Protein AF-A0A2P6FTT6-F1 (afdb_monomer_lite)

Radius of gyration: 13.04 Å; chains: 1; bounding box: 28×34×29 Å

Sequence (58 aa):
GYNSDDKLQYRGRLDASRKEAGPTNLNRDLFEAMLQISRTGSGPKDQIPSMGCSIKWR

Secondary structure (DSSP, 8-state):
-B-TTS-B---S-SSS--SS---TT---HHHHHHHHHHHHS---S--PPP-SPPP---

Structure (mmCIF, N/CA/C/O backbone):
data_AF-A0A2P6FTT6-F1
#
_entry.id   AF-A0A2P6FTT6-F1
#
loop_
_atom_site.group_PDB
_atom_site.id
_atom_site.type_symbol
_atom_site.label_atom_id
_atom_site.label_alt_id
_atom_site.label_comp_id
_atom_site.label_asym_id
_atom_site.label_entity_id
_atom_site.label_seq_id
_atom_site.pdbx_PDB_ins_code
_atom_site.Cartn_x
_atom_site.Cartn_y
_atom_site.Cartn_z
_atom_site.occupancy
_atom_site.B_iso_or_equiv
_atom_site.auth_seq_id
_atom_site.auth_comp_id
_atom_site.auth_asym_id
_atom_site.auth_atom_id
_atom_site.pdbx_PDB_model_num
ATOM 1 N N . GLY A 1 1 ? -2.174 -0.708 2.669 1.00 96.44 1 GLY A N 1
ATOM 2 C CA . GLY A 1 1 ? -2.693 0.295 3.606 1.00 96.44 1 GLY A CA 1
ATOM 3 C C . GLY A 1 1 ? -3.630 -0.380 4.571 1.00 96.44 1 GLY A C 1
ATOM 4 O O . GLY A 1 1 ? -4.579 -1.008 4.113 1.00 96.44 1 GLY A O 1
ATOM 5 N N . TYR A 1 2 ? -3.326 -0.302 5.861 1.00 98.50 2 TYR A N 1
ATOM 6 C CA . TYR A 1 2 ? -4.238 -0.688 6.937 1.00 98.50 2 TYR A CA 1
ATOM 7 C C . TYR A 1 2 ? -4.995 0.557 7.416 1.00 98.50 2 TYR A C 1
ATOM 9 O O . TYR A 1 2 ? -4.477 1.667 7.282 1.00 98.50 2 TYR A O 1
ATOM 17 N N . ASN A 1 3 ? -6.220 0.383 7.908 1.00 98.44 3 ASN A N 1
ATOM 18 C CA . ASN A 1 3 ? -6.950 1.447 8.603 1.00 98.44 3 ASN A CA 1
ATOM 19 C C . ASN A 1 3 ? -6.629 1.445 10.111 1.00 98.44 3 ASN A C 1
ATOM 21 O O . ASN A 1 3 ? -5.800 0.661 10.563 1.00 98.44 3 ASN A O 1
ATOM 25 N N . SER A 1 4 ? -7.285 2.315 10.885 1.00 98.19 4 SER A N 1
ATOM 26 C CA . SER A 1 4 ? -7.115 2.425 12.346 1.00 98.19 4 SER A CA 1
ATOM 27 C C . SER A 1 4 ? -7.478 1.162 13.131 1.00 98.19 4 SER A C 1
ATOM 29 O O . SER A 1 4 ? -7.103 1.051 14.291 1.00 98.19 4 SER A O 1
ATOM 31 N N . ASP A 1 5 ? -8.203 0.231 12.510 1.00 98.31 5 ASP A N 1
ATOM 32 C CA . ASP A 1 5 ? -8.637 -1.025 13.125 1.00 98.31 5 ASP A CA 1
ATOM 33 C C . ASP A 1 5 ? -7.707 -2.193 12.752 1.00 98.31 5 ASP A C 1
ATOM 35 O O . ASP A 1 5 ? -8.104 -3.354 12.858 1.00 98.31 5 ASP A O 1
ATOM 39 N N . ASP A 1 6 ? -6.524 -1.900 12.202 1.00 98.12 6 ASP A N 1
ATOM 40 C CA . ASP A 1 6 ? -5.574 -2.879 11.663 1.00 98.12 6 ASP A CA 1
ATOM 41 C C . ASP A 1 6 ? -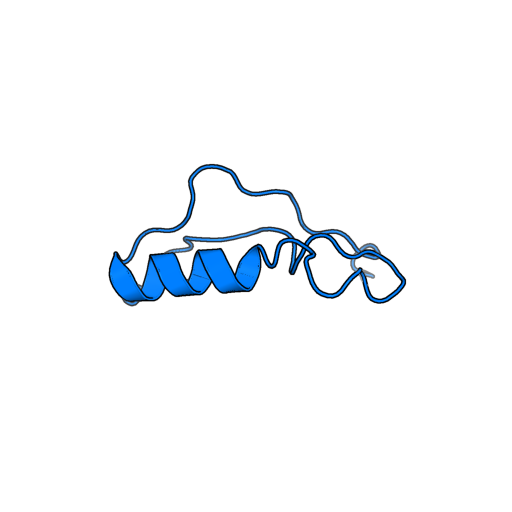6.166 -3.797 10.575 1.00 98.12 6 ASP A C 1
ATOM 43 O O . ASP A 1 6 ? -5.675 -4.897 10.306 1.00 98.12 6 ASP A O 1
ATOM 47 N N . LYS A 1 7 ? -7.206 -3.338 9.866 1.00 98.62 7 LYS A N 1
ATOM 48 C CA . LYS A 1 7 ? -7.810 -4.080 8.748 1.00 98.62 7 LYS A CA 1
ATOM 49 C C . LYS A 1 7 ? -7.178 -3.671 7.430 1.00 98.62 7 LYS A C 1
ATOM 51 O O . LYS A 1 7 ? -7.037 -2.483 7.134 1.00 98.62 7 LYS A O 1
ATOM 56 N N . LEU A 1 8 ? -6.819 -4.659 6.612 1.00 98.44 8 LEU A N 1
ATOM 57 C CA . LEU A 1 8 ? -6.230 -4.416 5.299 1.00 98.44 8 LEU A CA 1
ATOM 58 C C . LEU A 1 8 ? -7.262 -3.765 4.371 1.00 98.44 8 LEU A C 1
ATOM 60 O O . LEU A 1 8 ? -8.289 -4.362 4.067 1.00 98.44 8 LEU A O 1
ATOM 64 N N . GLN A 1 9 ? -6.953 -2.562 3.896 1.00 98.62 9 GLN A N 1
ATOM 65 C CA . GLN A 1 9 ? -7.800 -1.788 2.986 1.00 98.62 9 GLN A CA 1
ATOM 66 C C . GLN A 1 9 ? -7.197 -1.644 1.585 1.00 98.62 9 GLN A C 1
ATOM 68 O O . GLN A 1 9 ? -7.924 -1.495 0.609 1.00 98.62 9 GLN A O 1
ATOM 73 N N . TYR A 1 10 ? -5.867 -1.692 1.468 1.00 98.56 10 TYR A N 1
ATOM 74 C CA . TYR A 1 10 ? -5.177 -1.568 0.183 1.00 98.56 10 TYR A CA 1
ATOM 75 C C 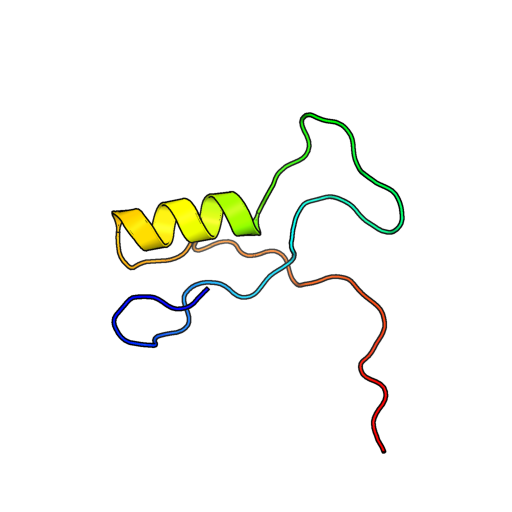. TYR A 1 10 ? -3.998 -2.532 0.060 1.00 98.56 10 TYR A C 1
ATOM 77 O O . TYR A 1 10 ? -3.114 -2.547 0.923 1.00 98.56 10 TYR A O 1
ATOM 85 N N . ARG A 1 11 ? -3.948 -3.272 -1.045 1.00 98.31 11 ARG A N 1
ATOM 86 C CA . ARG A 1 11 ? -2.861 -4.151 -1.465 1.00 98.31 11 ARG A CA 1
ATOM 87 C C . ARG A 1 11 ? -2.738 -4.105 -2.990 1.00 98.31 11 ARG A C 1
ATOM 89 O O . ARG A 1 11 ? -3.397 -4.854 -3.702 1.00 98.31 11 ARG A O 1
ATOM 96 N N . GLY A 1 12 ? -1.835 -3.262 -3.475 1.00 97.31 12 GLY A N 1
ATOM 97 C CA . GLY A 1 12 ? -1.603 -3.078 -4.903 1.00 97.31 12 GLY A CA 1
ATOM 98 C C . GLY A 1 12 ? -0.231 -2.491 -5.203 1.00 97.31 12 GLY A C 1
ATOM 99 O O . GLY A 1 12 ? 0.669 -2.509 -4.359 1.00 97.31 12 GLY A O 1
ATOM 100 N N . ARG A 1 13 ? -0.066 -1.983 -6.423 1.00 97.25 13 ARG A N 1
ATOM 101 C CA . ARG A 1 13 ? 1.132 -1.252 -6.848 1.00 97.25 13 ARG A CA 1
ATOM 102 C C . ARG A 1 13 ? 1.310 0.055 -6.074 1.00 97.25 13 ARG A C 1
ATOM 104 O O . ARG A 1 13 ? 0.372 0.576 -5.471 1.00 97.25 13 ARG A O 1
ATOM 111 N N . LEU A 1 14 ? 2.535 0.572 -6.096 1.00 96.12 14 LEU A N 1
ATOM 112 C CA . LEU A 1 14 ? 2.855 1.881 -5.531 1.00 96.12 14 LEU A CA 1
ATOM 113 C C . LEU A 1 14 ? 2.203 2.992 -6.360 1.00 96.12 14 LEU A C 1
ATOM 115 O O . LEU A 1 14 ? 1.508 3.853 -5.825 1.00 96.12 14 LEU A O 1
ATOM 119 N N . ASP A 1 15 ? 2.428 2.930 -7.666 1.00 96.38 15 ASP A N 1
ATOM 120 C CA . ASP A 1 15 ? 1.955 3.871 -8.665 1.00 96.38 15 ASP A CA 1
ATOM 121 C C . ASP A 1 15 ? 1.989 3.211 -10.062 1.00 96.38 15 ASP A C 1
ATOM 123 O O . ASP A 1 15 ? 2.304 2.023 -10.197 1.00 96.38 15 ASP A O 1
ATOM 127 N N . ALA A 1 16 ? 1.667 3.969 -11.112 1.00 95.31 16 ALA A N 1
ATOM 128 C CA . ALA A 1 16 ? 1.680 3.493 -12.494 1.00 95.31 16 ALA A CA 1
ATOM 129 C C . ALA A 1 16 ? 3.080 3.368 -13.132 1.00 95.31 16 ALA A C 1
ATOM 131 O O . ALA A 1 16 ? 3.168 2.986 -14.303 1.00 95.31 16 ALA A O 1
ATOM 132 N N . SER A 1 17 ? 4.159 3.686 -12.408 1.00 94.31 17 SER A N 1
ATOM 133 C CA . SER A 1 17 ? 5.525 3.536 -12.915 1.00 94.31 17 SER A CA 1
ATOM 134 C C . SER A 1 17 ? 5.962 2.064 -12.957 1.00 94.31 17 SER A C 1
ATOM 136 O O . SER A 1 17 ? 5.300 1.165 -12.428 1.00 94.31 17 SER A O 1
ATOM 138 N N . ARG A 1 18 ? 7.068 1.793 -13.661 1.00 89.38 18 ARG A N 1
ATOM 139 C CA . ARG A 1 18 ? 7.682 0.459 -13.732 1.00 89.38 18 ARG A CA 1
ATOM 140 C C . ARG A 1 18 ? 9.133 0.527 -13.269 1.00 89.38 18 ARG A C 1
ATOM 142 O O . ARG A 1 18 ? 9.393 0.815 -12.111 1.00 89.38 18 ARG A O 1
ATOM 149 N N . LYS A 1 19 ? 10.080 0.197 -14.150 1.00 88.75 19 LYS A N 1
ATOM 150 C CA . LYS A 1 19 ? 11.506 0.192 -13.825 1.00 88.75 19 LYS A CA 1
ATOM 151 C C . LYS A 1 19 ? 12.065 1.613 -13.765 1.00 88.75 19 LYS A C 1
ATOM 153 O O . LYS A 1 19 ? 12.871 1.905 -12.889 1.00 88.75 19 LYS A O 1
ATOM 158 N N . GLU A 1 20 ? 11.654 2.473 -14.694 1.00 91.44 20 GLU A N 1
ATOM 159 C CA . GLU A 1 20 ? 12.007 3.889 -14.678 1.00 91.44 20 GLU A CA 1
ATOM 160 C C . GLU A 1 20 ? 10.942 4.729 -13.964 1.00 91.44 20 GLU A C 1
ATOM 162 O O . GLU A 1 20 ? 9.772 4.338 -13.869 1.00 91.44 20 GLU A O 1
ATOM 167 N N . ALA A 1 21 ? 11.355 5.914 -13.503 1.00 89.31 21 ALA A N 1
ATOM 168 C CA . ALA A 1 21 ? 10.433 6.935 -13.029 1.00 89.31 21 ALA A CA 1
ATOM 169 C C . ALA A 1 21 ? 9.428 7.278 -14.138 1.00 89.31 21 ALA A C 1
ATOM 171 O O . ALA A 1 21 ? 9.807 7.516 -15.286 1.00 89.31 21 ALA A O 1
ATOM 172 N N . GLY A 1 22 ? 8.142 7.281 -13.793 1.00 88.44 22 GLY A N 1
ATOM 173 C CA . GLY A 1 22 ? 7.100 7.660 -14.737 1.00 88.44 22 GLY A CA 1
ATOM 174 C C . GLY A 1 22 ? 6.993 9.181 -14.920 1.00 88.44 22 GLY A C 1
ATOM 175 O O . GLY A 1 22 ? 7.694 9.951 -14.260 1.00 88.44 22 GLY A O 1
ATOM 176 N N . PRO A 1 23 ? 6.082 9.632 -15.795 1.00 91.25 23 PRO A N 1
ATOM 177 C CA . PRO A 1 23 ? 5.821 11.053 -16.001 1.00 91.25 23 PRO A CA 1
ATOM 178 C C . PRO A 1 23 ? 5.246 11.711 -14.737 1.00 91.25 23 PRO A C 1
ATOM 180 O O . PRO A 1 23 ? 4.599 11.063 -13.920 1.00 91.25 23 PRO A O 1
ATOM 183 N N . THR A 1 24 ? 5.421 13.023 -14.578 1.00 89.62 24 THR A N 1
ATOM 184 C CA . THR A 1 24 ? 4.985 13.762 -13.373 1.00 89.62 24 THR A CA 1
ATOM 185 C C . THR A 1 24 ? 3.484 13.669 -13.079 1.00 89.62 24 THR A C 1
ATOM 187 O O .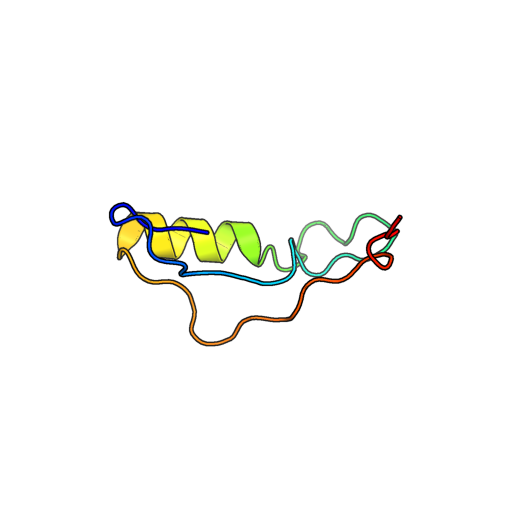 THR A 1 24 ? 3.075 13.838 -11.935 1.00 89.62 24 THR A O 1
ATOM 190 N N . ASN A 1 25 ? 2.667 13.383 -14.092 1.00 91.75 25 ASN A N 1
ATOM 191 C CA . ASN A 1 25 ? 1.217 13.211 -13.998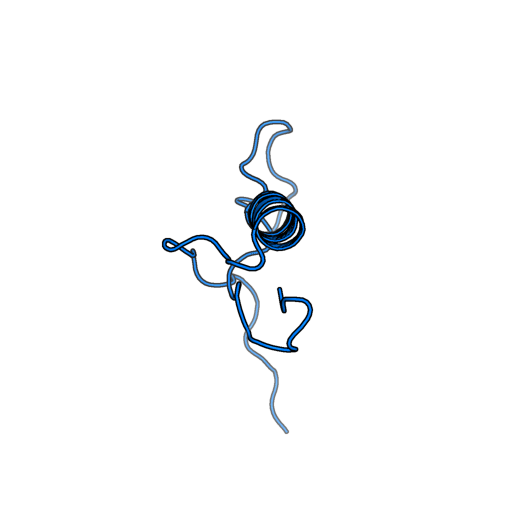 1.00 91.75 25 ASN A CA 1
ATOM 192 C C . ASN A 1 25 ? 0.775 11.738 -13.915 1.00 91.75 25 ASN A C 1
ATOM 194 O O . ASN A 1 25 ? -0.392 11.434 -14.168 1.00 91.75 25 ASN A O 1
ATOM 198 N N . LEU A 1 26 ? 1.690 10.813 -13.612 1.00 94.00 26 LEU A N 1
ATOM 199 C CA . LEU A 1 26 ? 1.355 9.402 -13.439 1.00 94.00 26 LEU A CA 1
ATOM 200 C C . LEU A 1 26 ? 0.381 9.201 -12.267 1.00 94.00 26 LEU A C 1
ATOM 202 O O . LEU A 1 26 ? 0.379 9.951 -11.290 1.00 94.00 26 LEU A O 1
ATOM 206 N N . ASN A 1 27 ? -0.430 8.147 -12.346 1.00 93.94 27 ASN A N 1
ATOM 207 C CA . ASN A 1 27 ? -1.349 7.786 -11.269 1.00 93.94 27 ASN A CA 1
ATOM 208 C C . ASN A 1 27 ? -0.577 7.222 -10.063 1.00 93.94 27 ASN A C 1
ATOM 210 O O . ASN A 1 27 ? 0.187 6.270 -10.222 1.00 93.94 27 ASN A O 1
ATOM 214 N N . ARG A 1 28 ? -0.783 7.805 -8.876 1.00 96.06 28 ARG A N 1
ATOM 215 C CA . ARG A 1 28 ? -0.128 7.441 -7.611 1.00 96.06 28 ARG A CA 1
ATOM 216 C C . ARG A 1 28 ? -1.052 6.580 -6.745 1.00 96.06 28 ARG A C 1
ATOM 218 O O . ARG A 1 28 ? -1.556 7.044 -5.722 1.00 96.06 28 ARG A O 1
ATOM 225 N N . ASP A 1 29 ? -1.263 5.328 -7.141 1.00 97.38 29 ASP A N 1
ATOM 226 C CA . ASP A 1 29 ? -2.306 4.457 -6.579 1.00 97.38 29 ASP A CA 1
ATOM 227 C C . ASP A 1 29 ? -2.241 4.306 -5.047 1.00 97.38 29 ASP A C 1
ATOM 229 O O . ASP A 1 29 ? -3.258 4.450 -4.367 1.00 97.38 29 ASP A O 1
ATOM 233 N N . LEU A 1 30 ? -1.053 4.071 -4.472 1.00 97.81 30 LEU A N 1
ATOM 234 C CA . LEU A 1 30 ? -0.913 3.942 -3.017 1.00 97.81 30 LEU A CA 1
ATOM 235 C C . LEU A 1 30 ? -1.228 5.257 -2.298 1.00 97.81 30 LEU A C 1
ATOM 237 O O . LEU A 1 30 ? -1.831 5.235 -1.228 1.00 97.81 30 LEU A O 1
ATOM 241 N N . PHE A 1 31 ? -0.809 6.393 -2.855 1.00 97.88 31 PHE A N 1
ATOM 242 C CA . PHE A 1 31 ? -1.043 7.696 -2.235 1.00 97.88 31 PHE A CA 1
ATOM 243 C C . PHE A 1 31 ? -2.540 8.007 -2.171 1.00 97.88 31 PHE A C 1
ATOM 245 O O . PHE A 1 31 ? -3.050 8.315 -1.093 1.00 97.88 31 PHE A O 1
ATOM 252 N N . GLU A 1 32 ? -3.249 7.844 -3.288 1.00 98.12 32 GLU A N 1
ATOM 253 C CA . GLU A 1 32 ? -4.699 8.052 -3.347 1.00 98.12 32 GLU A CA 1
ATOM 254 C C . GLU A 1 32 ? -5.446 7.071 -2.431 1.00 98.12 32 GLU A C 1
ATOM 256 O O . GLU A 1 32 ? -6.343 7.469 -1.686 1.00 98.12 32 GLU A O 1
ATOM 261 N N . ALA A 1 33 ? -5.024 5.802 -2.391 1.00 98.44 33 ALA A N 1
ATOM 262 C CA . ALA A 1 33 ? -5.607 4.815 -1.487 1.00 98.44 33 ALA A CA 1
ATOM 263 C C . ALA A 1 33 ? -5.419 5.196 -0.010 1.00 98.44 33 ALA A C 1
ATOM 265 O O . ALA A 1 33 ? -6.364 5.114 0.773 1.00 98.44 33 ALA A O 1
ATOM 266 N N . MET A 1 34 ? -4.222 5.638 0.388 1.00 98.56 34 MET A N 1
ATOM 267 C CA . MET A 1 34 ? -3.959 6.069 1.765 1.00 98.56 34 MET A CA 1
ATOM 268 C C . MET A 1 34 ? -4.730 7.346 2.123 1.00 98.56 34 MET A C 1
ATOM 270 O O . MET A 1 34 ? -5.203 7.465 3.253 1.00 98.56 34 MET A O 1
ATOM 274 N N . LEU A 1 35 ? -4.916 8.266 1.170 1.00 98.44 35 LEU A N 1
ATOM 275 C CA . LEU A 1 35 ? -5.758 9.451 1.343 1.00 98.44 35 LEU A CA 1
ATOM 276 C C . LEU A 1 35 ? -7.236 9.081 1.544 1.00 98.44 35 LEU A C 1
ATOM 278 O O . LEU A 1 35 ? -7.923 9.682 2.367 1.00 98.44 35 LEU A O 1
ATOM 282 N N . GLN A 1 36 ? -7.737 8.080 0.819 1.00 98.44 36 GLN A N 1
ATOM 283 C CA . GLN A 1 36 ? -9.096 7.578 1.009 1.00 98.44 36 GLN A CA 1
ATOM 284 C C . GLN A 1 36 ? -9.257 6.893 2.375 1.00 98.44 36 GLN A C 1
ATOM 286 O O . GLN A 1 36 ? -10.226 7.166 3.089 1.00 98.44 36 GLN A O 1
ATOM 291 N N . ILE A 1 37 ? -8.297 6.048 2.765 1.00 98.50 37 ILE A N 1
ATOM 292 C CA . ILE A 1 37 ? -8.307 5.341 4.053 1.00 98.50 37 ILE A CA 1
ATOM 293 C C . ILE A 1 37 ? -8.266 6.337 5.213 1.00 98.50 37 ILE A C 1
ATOM 295 O O . ILE A 1 37 ? -9.031 6.179 6.159 1.00 98.50 37 ILE A O 1
ATOM 299 N N . SER A 1 38 ? -7.432 7.379 5.145 1.00 98.31 38 SER A N 1
ATOM 300 C CA . SER A 1 38 ? -7.351 8.377 6.220 1.00 98.31 38 SER A CA 1
ATOM 301 C C . SER A 1 38 ? -8.652 9.163 6.398 1.00 98.31 38 SER A C 1
ATOM 303 O O . SER A 1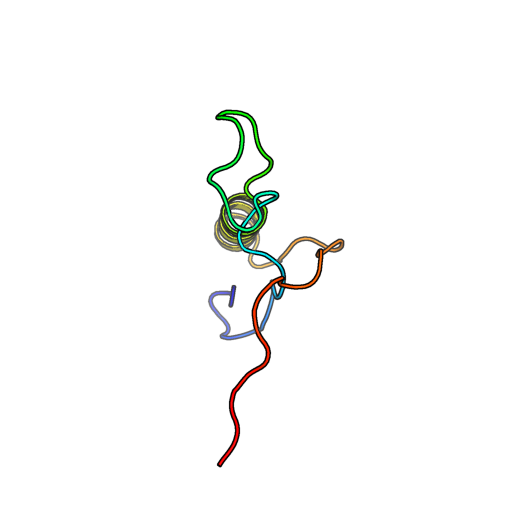 38 ? -8.988 9.544 7.515 1.00 98.31 38 SER A O 1
ATOM 305 N N . ARG A 1 39 ? -9.404 9.380 5.312 1.00 98.31 39 ARG A N 1
ATOM 306 C CA . ARG A 1 39 ? -10.679 10.113 5.328 1.00 98.31 39 ARG A CA 1
ATOM 307 C C . ARG A 1 39 ? -11.882 9.255 5.706 1.00 98.31 39 ARG A C 1
ATOM 309 O O . ARG A 1 39 ? -12.834 9.777 6.271 1.00 98.31 39 ARG A O 1
ATOM 316 N N . THR A 1 40 ? -11.880 7.975 5.338 1.00 98.25 40 THR A N 1
ATOM 317 C CA . THR A 1 40 ? -13.094 7.133 5.369 1.00 98.25 40 THR A CA 1
ATOM 318 C C . THR A 1 40 ? -12.927 5.818 6.124 1.00 98.25 40 THR A C 1
ATOM 320 O O . THR A 1 40 ? -13.895 5.084 6.302 1.00 98.25 40 THR A O 1
ATOM 323 N N . GLY A 1 41 ? -11.702 5.457 6.505 1.00 97.94 41 GLY A N 1
ATOM 324 C CA . GLY A 1 41 ? -11.368 4.139 7.046 1.00 97.94 41 GLY A CA 1
ATOM 325 C C . GLY A 1 41 ? -11.431 2.996 6.024 1.00 97.94 41 GLY A C 1
ATOM 326 O O . GLY A 1 41 ? -11.092 1.865 6.374 1.00 97.94 41 GLY A O 1
ATOM 327 N N . SER A 1 42 ? -11.829 3.270 4.776 1.00 98.38 42 SER A N 1
ATOM 328 C CA . SER A 1 42 ? -12.026 2.275 3.716 1.00 98.38 42 SER A CA 1
ATOM 329 C C . SER A 1 42 ? -11.115 2.541 2.519 1.00 98.38 42 SER A C 1
ATOM 331 O O . SER A 1 42 ? -10.901 3.688 2.126 1.00 98.38 42 SER A O 1
ATOM 333 N N . GLY A 1 43 ? -10.581 1.474 1.927 1.00 97.94 43 GLY A N 1
ATOM 334 C CA . GLY A 1 43 ? -9.754 1.551 0.720 1.00 97.94 43 GLY A CA 1
ATOM 335 C C . GLY A 1 43 ? -10.562 1.550 -0.583 1.00 97.94 43 GLY A C 1
ATOM 336 O O . GLY A 1 43 ? -11.778 1.327 -0.567 1.00 97.94 43 GLY A O 1
ATOM 337 N N . PRO A 1 44 ? -9.910 1.804 -1.731 1.00 97.94 44 PRO A N 1
ATOM 338 C CA . PRO A 1 44 ? -10.554 1.720 -3.038 1.00 97.94 44 PRO A CA 1
ATOM 339 C C . PRO A 1 44 ? -10.961 0.276 -3.366 1.00 97.94 44 PRO A C 1
ATOM 341 O O . PRO A 1 44 ? -10.290 -0.678 -2.962 1.00 97.94 44 PRO A O 1
ATOM 344 N N . LYS A 1 45 ? -12.054 0.113 -4.124 1.00 97.00 45 LYS A N 1
ATOM 345 C CA . LYS A 1 45 ? -12.529 -1.209 -4.573 1.00 97.00 45 LYS A CA 1
ATOM 346 C C . LYS A 1 45 ? -11.619 -1.804 -5.643 1.00 97.00 45 LYS A C 1
ATOM 348 O O . LYS A 1 45 ? -11.275 -2.979 -5.569 1.00 97.00 45 LYS A O 1
ATOM 353 N N . ASP A 1 46 ? -11.205 -0.975 -6.594 1.00 96.88 46 ASP A N 1
ATOM 354 C CA . ASP A 1 46 ? -10.322 -1.379 -7.680 1.00 96.88 46 ASP A CA 1
ATOM 355 C C . ASP A 1 46 ? -8.864 -1.191 -7.262 1.00 96.88 46 ASP A C 1
ATOM 357 O O . ASP A 1 46 ? -8.439 -0.094 -6.894 1.00 96.88 46 ASP A O 1
ATOM 361 N N . GLN A 1 47 ? -8.096 -2.280 -7.290 1.00 97.81 47 GLN A N 1
ATOM 362 C CA . GLN A 1 47 ? -6.701 -2.297 -6.857 1.00 97.81 47 GLN A CA 1
ATOM 363 C C . GLN A 1 47 ? -5.863 -3.053 -7.880 1.00 97.81 47 GLN A C 1
ATOM 365 O O . GLN A 1 47 ? -6.068 -4.243 -8.119 1.00 97.81 47 GLN A O 1
ATOM 370 N N . ILE A 1 48 ? -4.906 -2.358 -8.491 1.00 97.44 48 ILE A N 1
ATOM 371 C CA . ILE A 1 48 ? -4.011 -2.973 -9.470 1.00 97.44 48 ILE A CA 1
ATOM 372 C C . ILE A 1 48 ? -2.909 -3.717 -8.708 1.00 97.44 48 ILE A C 1
ATOM 374 O O . ILE A 1 48 ? -2.250 -3.097 -7.866 1.00 97.44 48 ILE A O 1
ATOM 378 N N . PRO A 1 49 ? -2.672 -5.015 -8.986 1.00 97.69 49 PRO A N 1
ATOM 379 C CA . PRO A 1 49 ? -1.650 -5.793 -8.299 1.00 97.69 49 PRO A CA 1
ATOM 380 C C . PRO A 1 49 ? -0.268 -5.140 -8.343 1.00 97.69 49 PRO A C 1
ATOM 382 O O . PRO A 1 49 ? 0.097 -4.454 -9.299 1.00 97.69 49 PRO A O 1
ATOM 385 N N . SER A 1 50 ? 0.519 -5.389 -7.298 1.00 95.81 50 SER A N 1
ATOM 386 C CA . SER A 1 50 ? 1.900 -4.921 -7.223 1.00 95.81 50 SER A CA 1
ATOM 387 C C . SER A 1 50 ? 2.747 -5.470 -8.369 1.00 95.81 50 SER A C 1
ATOM 389 O O . SER A 1 50 ? 2.582 -6.617 -8.782 1.00 95.81 50 SER A O 1
ATOM 391 N N . MET A 1 51 ? 3.710 -4.672 -8.819 1.00 93.56 51 MET A N 1
ATOM 392 C CA . MET A 1 51 ? 4.697 -5.055 -9.825 1.00 93.56 51 MET A CA 1
ATOM 393 C C . MET A 1 51 ? 6.082 -5.118 -9.179 1.00 93.56 51 MET A C 1
ATOM 395 O O . MET A 1 51 ? 6.409 -4.280 -8.341 1.00 93.56 51 MET A O 1
ATOM 399 N N . GLY A 1 52 ? 6.898 -6.097 -9.564 1.00 93.12 52 GLY A N 1
ATOM 400 C CA . GLY A 1 52 ? 8.263 -6.228 -9.062 1.00 93.12 52 GLY A CA 1
ATOM 401 C C . GLY A 1 52 ? 8.853 -7.613 -9.295 1.00 93.12 52 GLY A C 1
ATOM 402 O O . GLY A 1 52 ? 8.185 -8.524 -9.785 1.00 93.12 52 GLY A O 1
ATOM 403 N N . CYS A 1 53 ? 10.125 -7.763 -8.939 1.00 95.06 53 CYS A N 1
ATOM 404 C CA . CYS A 1 53 ? 10.780 -9.063 -8.913 1.00 95.06 53 CYS A CA 1
ATOM 405 C C . CYS A 1 53 ? 10.074 -10.010 -7.935 1.00 95.06 53 CYS A C 1
ATOM 407 O O . CYS A 1 53 ? 9.536 -9.586 -6.912 1.00 95.06 53 CYS A O 1
ATOM 409 N N . SER A 1 54 ? 10.134 -11.311 -8.224 1.00 95.56 54 SER A N 1
ATOM 410 C CA . SER A 1 54 ? 9.663 -12.329 -7.288 1.00 95.56 54 SER A CA 1
ATOM 411 C C . SER A 1 54 ? 10.415 -12.235 -5.957 1.00 95.56 54 SER A C 1
ATOM 413 O O . SER A 1 54 ? 11.621 -11.961 -5.934 1.00 95.56 54 SER A O 1
ATOM 415 N N . ILE A 1 55 ? 9.726 -12.561 -4.862 1.00 96.81 55 ILE A N 1
ATOM 416 C CA . ILE A 1 55 ? 10.379 -12.810 -3.574 1.00 96.81 55 ILE A CA 1
ATOM 417 C C . ILE A 1 55 ? 11.385 -13.952 -3.769 1.00 96.81 55 ILE A C 1
ATOM 419 O O . ILE A 1 55 ? 11.086 -14.949 -4.435 1.00 96.81 55 ILE A O 1
ATOM 423 N N . LYS A 1 56 ? 12.603 -13.777 -3.251 1.00 96.44 56 LYS A N 1
ATOM 424 C CA . LYS A 1 56 ? 13.635 -14.818 -3.252 1.00 96.44 56 LYS A CA 1
ATOM 425 C C . LYS A 1 56 ? 13.513 -15.600 -1.951 1.00 96.44 56 LYS A C 1
ATOM 427 O O . LYS A 1 56 ? 13.820 -15.079 -0.883 1.00 96.44 56 LYS A O 1
ATOM 432 N N . TRP A 1 57 ? 12.986 -16.813 -2.064 1.00 94.81 57 TRP A N 1
ATOM 433 C CA . TRP A 1 57 ? 12.786 -17.737 -0.951 1.00 94.81 57 TRP A CA 1
ATOM 434 C C . TRP A 1 57 ? 1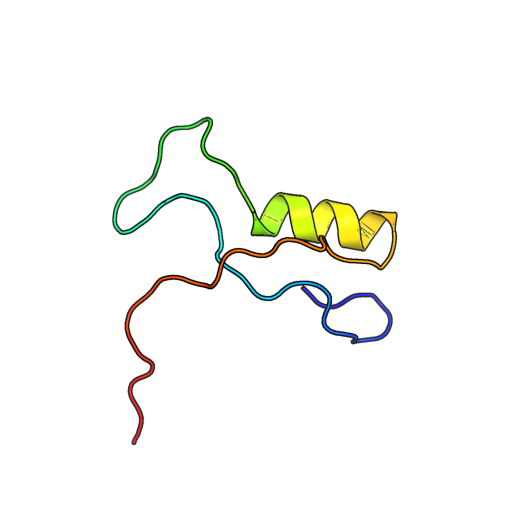4.087 -18.479 -0.624 1.00 94.81 57 TRP A C 1
ATOM 436 O O . TRP A 1 57 ? 14.945 -18.621 -1.496 1.00 94.81 57 TRP A O 1
ATOM 446 N N . ARG A 1 58 ? 14.231 -18.897 0.636 1.00 85.38 58 ARG A N 1
ATOM 447 C CA . ARG A 1 58 ? 15.298 -19.802 1.079 1.00 85.38 58 ARG A CA 1
ATOM 448 C C . ARG A 1 58 ? 14.867 -21.248 0.920 1.00 85.38 58 ARG A C 1
ATOM 450 O O . ARG A 1 58 ? 13.652 -21.494 1.086 1.00 85.38 58 ARG A O 1
#

pLDDT: mean 95.95, std 3.19, range [85.38, 98.62]

Foldseek 3Di:
DAAPVRHDAAAAAQWPDAPDDDDPPTGRQVVVQVVCCVVPVHGDPDGHHYDDDDDDDD